Protein AF-A0A800DZF3-F1 (afdb_monomer_lite)

Radius of gyration: 20.35 Å; chains: 1; bounding box: 40×34×54 Å

Structure (mmCIF, N/CA/C/O backbone):
data_AF-A0A800DZF3-F1
#
_entry.id   AF-A0A800DZF3-F1
#
loop_
_atom_site.group_PDB
_atom_site.id
_atom_site.type_symbol
_atom_site.label_atom_id
_atom_site.label_alt_id
_atom_site.label_comp_id
_atom_site.label_asym_id
_atom_site.label_entity_id
_atom_site.label_seq_id
_atom_site.pdbx_PDB_ins_code
_atom_site.Cartn_x
_atom_site.Cartn_y
_atom_site.Cartn_z
_atom_site.occupancy
_atom_site.B_iso_or_equiv
_atom_site.auth_seq_id
_atom_site.auth_comp_id
_atom_site.auth_asym_id
_atom_site.auth_atom_id
_atom_site.pdbx_PDB_model_num
ATOM 1 N N . MET A 1 1 ? 18.460 -1.914 -32.105 1.00 44.97 1 MET A N 1
ATOM 2 C CA . MET A 1 1 ? 17.465 -1.283 -31.205 1.00 44.97 1 MET A CA 1
ATOM 3 C C . MET A 1 1 ? 17.185 0.114 -31.735 1.00 44.97 1 MET A C 1
ATOM 5 O O . MET A 1 1 ? 18.171 0.750 -32.098 1.00 44.97 1 MET A O 1
ATOM 9 N N . PRO A 1 2 ? 15.929 0.592 -31.859 1.00 45.34 2 PRO A N 1
ATOM 10 C CA . PRO A 1 2 ? 15.719 1.983 -32.236 1.00 45.34 2 PRO A CA 1
ATOM 11 C C . PRO A 1 2 ? 16.337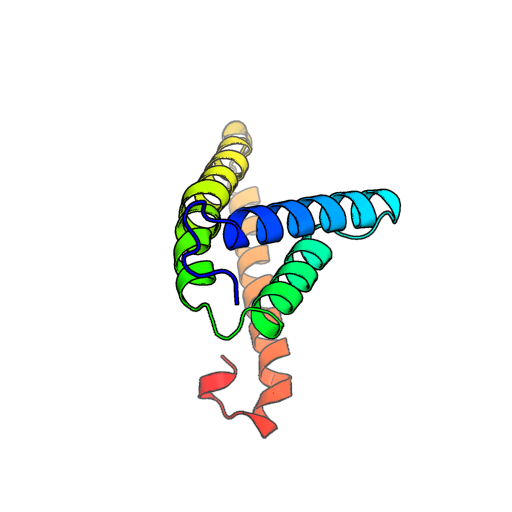 2.838 -31.132 1.00 45.34 2 PRO A C 1
ATOM 13 O O . PRO A 1 2 ? 16.007 2.692 -29.957 1.00 45.34 2 PRO A O 1
ATOM 16 N N . GLY A 1 3 ? 17.342 3.617 -31.517 1.00 57.25 3 GLY A N 1
ATOM 17 C CA . GLY A 1 3 ? 18.110 4.438 -30.605 1.00 57.25 3 GLY A CA 1
ATOM 18 C C . GLY A 1 3 ? 17.249 5.576 -30.078 1.00 57.25 3 GLY A C 1
ATOM 19 O O . GLY A 1 3 ? 16.612 6.282 -30.855 1.00 57.25 3 GLY A O 1
ATOM 20 N N . VAL A 1 4 ? 17.321 5.777 -28.764 1.00 59.31 4 VAL A N 1
ATOM 21 C CA . VAL A 1 4 ? 16.737 6.896 -28.016 1.00 59.31 4 VAL A CA 1
ATOM 22 C C . VAL A 1 4 ? 15.212 6.803 -27.849 1.00 59.31 4 VAL A C 1
ATOM 24 O O . VAL A 1 4 ? 14.443 7.162 -28.739 1.00 59.31 4 VAL A O 1
ATOM 27 N N . ASP A 1 5 ? 14.776 6.389 -26.651 1.00 60.03 5 ASP A N 1
ATOM 28 C CA . ASP A 1 5 ? 13.388 6.527 -26.183 1.00 60.03 5 ASP A CA 1
ATOM 29 C C . ASP A 1 5 ? 13.059 8.018 -25.977 1.00 60.03 5 ASP A C 1
ATOM 31 O O . ASP A 1 5 ? 13.104 8.562 -24.875 1.00 60.03 5 ASP A O 1
ATOM 35 N N . LYS A 1 6 ? 12.795 8.719 -27.085 1.00 60.25 6 LYS A N 1
ATOM 36 C CA . LYS A 1 6 ? 12.479 10.156 -27.116 1.00 60.25 6 LYS A CA 1
ATOM 37 C C . LYS A 1 6 ? 11.088 10.486 -26.562 1.00 60.25 6 LYS A C 1
ATOM 39 O O . LYS A 1 6 ? 10.798 11.660 -26.357 1.00 60.25 6 LYS A O 1
ATOM 44 N N . TYR A 1 7 ? 10.226 9.486 -26.360 1.00 65.88 7 TYR A N 1
ATOM 45 C CA . TYR A 1 7 ? 8.786 9.688 -26.151 1.00 65.88 7 TYR A CA 1
ATOM 46 C C . TYR A 1 7 ? 8.202 8.917 -24.956 1.00 65.88 7 TYR A C 1
ATOM 48 O O . TYR A 1 7 ? 6.986 8.713 -24.915 1.00 65.88 7 TYR A O 1
ATOM 56 N N . HIS A 1 8 ? 9.033 8.490 -23.996 1.00 74.38 8 HIS A N 1
ATOM 57 C CA . HIS A 1 8 ? 8.607 7.713 -22.819 1.00 74.38 8 HIS A CA 1
ATOM 58 C C . HIS A 1 8 ? 7.716 6.516 -23.198 1.00 74.38 8 HIS A C 1
ATOM 60 O O . HIS A 1 8 ? 6.646 6.290 -22.616 1.00 74.38 8 HIS A O 1
ATOM 66 N N . GLN A 1 9 ? 8.118 5.777 -24.230 1.00 79.44 9 GLN A N 1
ATOM 67 C CA . GLN A 1 9 ? 7.314 4.708 -24.814 1.00 79.44 9 GLN A CA 1
ATOM 68 C C . GLN A 1 9 ? 7.078 3.566 -23.818 1.00 79.44 9 GLN A C 1
ATOM 70 O O . GLN A 1 9 ? 5.980 3.010 -23.776 1.00 79.44 9 GLN A O 1
ATOM 75 N N . ASP A 1 10 ? 8.053 3.299 -22.955 1.00 80.19 10 ASP A N 1
ATOM 76 C CA . ASP A 1 10 ? 7.967 2.273 -21.915 1.00 80.19 10 ASP A CA 1
ATOM 77 C C . ASP A 1 10 ? 6.831 2.553 -20.922 1.00 80.19 10 ASP A C 1
ATOM 79 O O . ASP A 1 10 ? 6.055 1.662 -20.580 1.00 80.19 10 ASP A O 1
ATOM 83 N N . VAL A 1 11 ? 6.667 3.819 -20.522 1.00 83.44 11 VAL A N 1
ATOM 84 C CA . VAL A 1 11 ? 5.594 4.250 -19.611 1.00 83.44 11 VAL A CA 1
ATOM 85 C C . VAL A 1 11 ? 4.234 4.067 -20.278 1.00 83.44 11 VAL A C 1
ATOM 87 O O . VAL A 1 11 ? 3.304 3.540 -19.670 1.00 83.44 11 VAL A O 1
ATOM 90 N N . ARG A 1 12 ? 4.110 4.441 -21.555 1.00 87.12 12 ARG A N 1
ATOM 91 C CA . ARG A 1 12 ? 2.865 4.251 -22.313 1.00 87.12 12 ARG A CA 1
ATOM 92 C C . ARG A 1 12 ? 2.482 2.780 -22.431 1.00 87.12 12 ARG A C 1
ATOM 94 O O . ARG A 1 12 ? 1.306 2.455 -22.276 1.00 87.12 12 ARG A O 1
ATOM 101 N N . ILE A 1 13 ? 3.448 1.904 -22.706 1.00 85.88 13 ILE A N 1
ATOM 102 C CA . ILE A 1 13 ? 3.210 0.459 -22.802 1.00 85.88 13 ILE A CA 1
ATOM 103 C C . ILE A 1 13 ? 2.789 -0.095 -21.437 1.00 85.88 13 ILE A C 1
ATOM 105 O O . ILE A 1 13 ? 1.795 -0.816 -21.369 1.00 85.88 13 ILE A O 1
ATOM 109 N N . ALA A 1 14 ? 3.466 0.306 -20.358 1.00 84.62 14 ALA A N 1
ATOM 110 C CA . ALA A 1 14 ? 3.116 -0.080 -18.993 1.00 84.62 14 ALA A CA 1
ATOM 111 C C . ALA A 1 14 ? 1.670 0.301 -18.631 1.00 84.62 14 ALA A C 1
ATOM 113 O O . ALA A 1 14 ? 0.893 -0.555 -18.210 1.00 84.62 14 ALA A O 1
ATOM 114 N N . PHE A 1 15 ? 1.272 1.556 -18.865 1.00 86.69 15 PHE A N 1
ATOM 115 C CA . PHE A 1 15 ? -0.102 2.006 -18.612 1.00 86.69 15 PHE A CA 1
ATOM 116 C C . PHE A 1 15 ? -1.130 1.327 -19.518 1.00 86.69 15 PHE A C 1
ATOM 118 O O . PHE A 1 15 ? -2.210 0.970 -19.055 1.00 86.69 15 PHE A O 1
ATOM 125 N N . SER A 1 16 ? -0.804 1.112 -20.793 1.00 89.88 16 SER A N 1
ATOM 126 C CA . SER A 1 16 ? -1.703 0.407 -21.715 1.00 89.88 16 SER A CA 1
ATOM 127 C C . SER A 1 16 ? -1.962 -1.019 -21.232 1.00 89.88 16 SER A C 1
ATOM 129 O O . SER A 1 16 ? -3.112 -1.441 -21.144 1.00 89.88 16 SER A O 1
ATOM 131 N N . LEU A 1 17 ? -0.907 -1.742 -20.843 1.00 88.44 17 LEU A N 1
ATOM 132 C CA . LEU A 1 17 ? -1.022 -3.094 -20.301 1.00 88.44 17 LEU A CA 1
ATOM 133 C C . LEU A 1 17 ? -1.805 -3.116 -18.979 1.00 88.44 17 LEU A C 1
ATOM 135 O O . LEU A 1 17 ? -2.644 -3.995 -18.782 1.00 88.44 17 LEU A O 1
ATOM 139 N N . PHE A 1 18 ? -1.577 -2.126 -18.113 1.00 88.06 18 PHE A N 1
ATOM 140 C CA . PHE A 1 18 ? -2.314 -1.948 -16.864 1.00 88.06 18 PHE A CA 1
ATOM 141 C C . PHE A 1 18 ? -3.823 -1.832 -17.102 1.00 88.06 18 PHE A C 1
ATOM 143 O O . PHE A 1 18 ? -4.593 -2.617 -16.548 1.00 88.06 18 PHE A O 1
ATOM 150 N N . PHE A 1 19 ? -4.256 -0.931 -17.987 1.00 89.88 19 PHE A N 1
ATOM 151 C CA . PHE A 1 19 ? -5.679 -0.764 -18.290 1.00 89.88 19 PHE A CA 1
ATOM 152 C C . PHE A 1 19 ? -6.287 -1.971 -19.012 1.00 89.88 19 PHE A C 1
ATOM 154 O O . PHE A 1 19 ? -7.423 -2.338 -18.712 1.00 89.88 19 PHE A O 1
ATOM 161 N N . ILE A 1 20 ? -5.543 -2.627 -19.911 1.00 92.25 20 ILE A N 1
ATOM 162 C CA . ILE A 1 20 ? -6.008 -3.845 -20.593 1.00 92.25 20 ILE A CA 1
ATOM 163 C C . ILE A 1 20 ? -6.262 -4.970 -19.582 1.00 92.25 20 ILE A C 1
ATOM 165 O O . ILE A 1 20 ? -7.305 -5.619 -19.649 1.00 92.25 20 ILE A O 1
ATOM 169 N N . MET A 1 21 ? -5.355 -5.192 -18.626 1.00 89.94 21 MET A N 1
ATOM 170 C CA . MET A 1 21 ? -5.543 -6.225 -17.600 1.00 89.94 21 MET A CA 1
ATOM 171 C C . MET A 1 21 ? -6.666 -5.892 -16.623 1.00 89.94 21 MET A C 1
ATOM 173 O O . MET A 1 21 ? -7.433 -6.783 -16.266 1.00 89.94 21 MET A O 1
ATOM 177 N N . ILE A 1 22 ? -6.820 -4.623 -16.240 1.00 89.88 22 ILE A N 1
ATOM 178 C CA . ILE A 1 22 ? -7.969 -4.183 -15.438 1.00 89.88 22 ILE A CA 1
ATOM 179 C C . ILE A 1 22 ? -9.276 -4.479 -16.176 1.00 89.88 22 ILE A C 1
ATOM 181 O O . ILE A 1 22 ? -10.163 -5.120 -15.616 1.00 89.88 22 ILE A O 1
ATOM 185 N N . ALA A 1 23 ? -9.385 -4.063 -17.440 1.00 92.19 23 ALA A N 1
ATOM 186 C CA . ALA A 1 23 ? -10.580 -4.294 -18.245 1.00 92.19 23 ALA A CA 1
ATOM 187 C C . ALA A 1 23 ? -10.875 -5.793 -18.404 1.00 92.19 23 ALA A C 1
ATOM 189 O O . ALA A 1 23 ? -12.023 -6.217 -18.282 1.00 92.19 23 ALA A O 1
ATOM 190 N N . LEU A 1 24 ? -9.843 -6.608 -18.63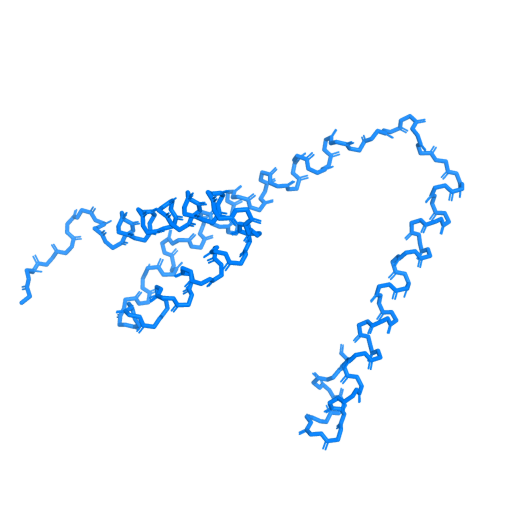2 1.00 93.19 24 LEU A N 1
ATOM 191 C CA . LEU A 1 24 ? -9.978 -8.058 -18.730 1.00 93.19 24 LEU A CA 1
ATOM 192 C C . LEU A 1 24 ? -10.523 -8.662 -17.429 1.00 93.19 24 LEU A C 1
ATOM 194 O O . LEU A 1 24 ? -11.480 -9.428 -17.473 1.00 93.19 24 LEU A O 1
ATOM 198 N N . LEU A 1 25 ? -9.974 -8.296 -16.273 1.00 92.44 25 LEU A N 1
ATOM 199 C CA . LEU A 1 25 ? -10.397 -8.884 -14.999 1.00 92.44 25 LEU A CA 1
ATOM 200 C C . LEU A 1 25 ? -11.775 -8.428 -14.550 1.00 92.44 25 LEU A C 1
ATOM 202 O O . LEU A 1 25 ? -12.515 -9.242 -14.005 1.00 92.44 25 LEU A O 1
ATOM 206 N N . ILE A 1 26 ? -12.151 -7.182 -14.848 1.00 91.56 26 ILE A N 1
ATOM 207 C CA . ILE A 1 26 ? -13.524 -6.712 -14.639 1.00 91.56 26 ILE A CA 1
ATOM 208 C C . ILE A 1 26 ? -14.497 -7.578 -15.449 1.00 91.56 26 ILE A C 1
ATOM 210 O O . ILE A 1 26 ? -15.492 -8.041 -14.900 1.00 91.56 26 ILE A O 1
ATOM 214 N N . ASN A 1 27 ? -14.191 -7.871 -16.718 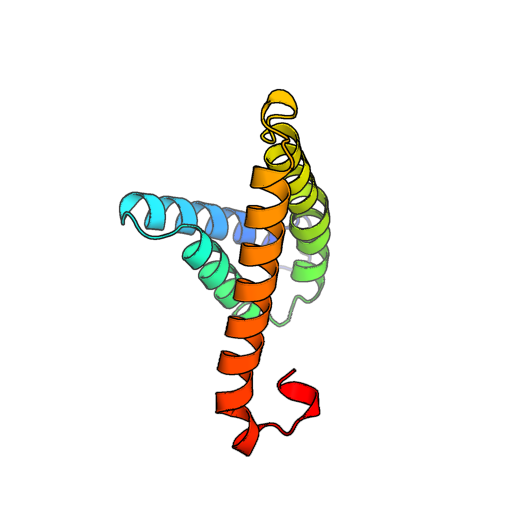1.00 94.56 27 ASN A N 1
ATOM 215 C CA . ASN A 1 27 ? -15.033 -8.746 -17.544 1.00 94.56 27 ASN A CA 1
ATOM 216 C C . ASN A 1 27 ? -15.104 -10.182 -16.998 1.00 94.56 27 ASN A C 1
ATOM 218 O O . ASN A 1 27 ? -16.154 -10.822 -17.058 1.00 94.56 27 ASN A O 1
ATOM 222 N N . LEU A 1 28 ? -14.004 -10.686 -16.435 1.00 93.81 28 LEU A N 1
ATOM 223 C CA . LEU A 1 28 ? -13.950 -12.005 -15.802 1.00 93.81 28 LEU A CA 1
ATOM 224 C C . LEU A 1 28 ? -14.531 -12.024 -14.375 1.00 93.81 28 LEU A C 1
ATOM 226 O O . LEU A 1 28 ? -14.586 -13.095 -13.778 1.00 93.81 28 LEU A O 1
ATOM 230 N N . HIS A 1 29 ? -14.985 -10.883 -13.839 1.00 91.25 29 HIS A N 1
ATOM 231 C CA . HIS A 1 29 ? -15.464 -10.731 -12.457 1.00 91.25 29 HIS A CA 1
ATOM 232 C C . HIS A 1 29 ? -14.425 -11.164 -11.405 1.00 91.25 29 HIS A C 1
ATOM 234 O O . HIS A 1 29 ? -14.768 -11.696 -10.350 1.00 91.25 29 HIS A O 1
ATOM 240 N N . ILE A 1 30 ? -13.143 -10.945 -11.703 1.00 92.44 30 ILE A N 1
ATOM 241 C CA . ILE A 1 30 ? -12.016 -11.207 -10.802 1.00 92.44 30 ILE A CA 1
ATOM 242 C C . ILE A 1 30 ? -11.578 -9.889 -10.154 1.00 92.44 30 ILE A C 1
ATOM 244 O O . ILE A 1 30 ? -11.704 -8.815 -10.748 1.00 92.44 30 ILE A O 1
ATOM 248 N N . ASP A 1 31 ? -11.013 -9.972 -8.949 1.00 89.62 31 ASP A N 1
ATOM 249 C CA . ASP A 1 31 ? -10.459 -8.819 -8.246 1.00 89.62 31 ASP A CA 1
ATOM 250 C C . ASP A 1 31 ? -9.404 -8.080 -9.076 1.00 89.62 31 ASP A C 1
ATOM 252 O O . ASP A 1 31 ? -8.333 -8.592 -9.412 1.00 89.62 31 ASP A O 1
ATOM 256 N N . VAL A 1 32 ? -9.682 -6.807 -9.338 1.00 88.06 32 VAL A N 1
ATOM 257 C CA . VAL A 1 32 ? -8.833 -5.917 -10.142 1.00 88.06 32 VAL A CA 1
ATOM 258 C C . VAL A 1 32 ? -7.446 -5.720 -9.515 1.00 88.06 32 VAL A C 1
ATOM 260 O O . VAL A 1 32 ? -6.455 -5.542 -10.226 1.00 88.06 32 VAL A O 1
ATOM 263 N N . VAL A 1 33 ? -7.353 -5.815 -8.184 1.00 88.44 33 VAL A N 1
ATOM 264 C CA . VAL A 1 33 ? -6.090 -5.725 -7.433 1.00 88.44 33 VAL A CA 1
ATOM 265 C C . VAL A 1 33 ? -5.119 -6.836 -7.843 1.00 88.44 33 VAL A C 1
ATOM 267 O O . VAL A 1 33 ? -3.927 -6.577 -8.012 1.00 88.44 33 VAL A O 1
ATOM 270 N N . LEU A 1 34 ? -5.624 -8.052 -8.085 1.00 85.06 34 LEU A N 1
ATOM 271 C CA . LEU A 1 34 ? -4.809 -9.164 -8.575 1.00 85.06 34 LEU A CA 1
ATOM 272 C C . LEU A 1 34 ? -4.239 -8.856 -9.967 1.00 85.06 34 LEU A C 1
ATOM 274 O O . LEU A 1 34 ? -3.095 -9.185 -10.263 1.00 85.06 34 LEU A O 1
ATOM 278 N N . GLY A 1 35 ? -4.999 -8.153 -10.804 1.00 85.44 35 GLY A N 1
ATOM 279 C CA . GLY A 1 35 ? -4.542 -7.704 -12.118 1.00 85.44 35 GLY A CA 1
ATOM 280 C C . GLY A 1 35 ? -3.425 -6.707 -12.094 1.00 85.44 35 GLY A C 1
ATOM 281 O O . GLY A 1 35 ? -2.430 -6.884 -12.792 1.00 85.44 35 GLY A O 1
ATOM 282 N N . ALA A 1 36 ? -3.583 -5.675 -11.271 1.00 86.25 36 ALA A N 1
ATOM 283 C CA . ALA A 1 36 ? -2.534 -4.696 -11.042 1.00 86.25 36 ALA A CA 1
ATOM 284 C C . ALA A 1 36 ? -1.231 -5.385 -10.603 1.00 86.25 36 ALA A C 1
ATOM 286 O O . ALA A 1 36 ? -0.153 -5.042 -11.089 1.00 86.25 36 ALA A O 1
ATOM 287 N N . PHE A 1 37 ? -1.339 -6.409 -9.751 1.00 86.69 37 PHE A N 1
ATOM 288 C CA . PHE A 1 37 ? -0.200 -7.208 -9.310 1.00 86.69 37 PHE A CA 1
ATOM 289 C C . PHE A 1 37 ? 0.436 -8.028 -10.446 1.00 86.69 37 PHE A C 1
ATOM 291 O O . PHE A 1 37 ? 1.653 -7.974 -10.628 1.00 86.69 37 PHE A O 1
ATOM 298 N N . VAL A 1 38 ? -0.364 -8.728 -11.257 1.00 87.44 38 VAL A N 1
ATOM 299 C CA . VAL A 1 38 ? 0.129 -9.507 -12.410 1.00 87.44 38 VAL A CA 1
ATOM 300 C C . VAL A 1 38 ? 0.823 -8.610 -13.438 1.00 87.44 38 VAL A C 1
ATOM 302 O O . VAL A 1 38 ? 1.900 -8.955 -13.925 1.00 87.44 38 VAL A O 1
ATOM 305 N N . VAL A 1 39 ? 0.257 -7.437 -13.732 1.00 87.38 39 VAL A N 1
ATOM 306 C CA . VAL A 1 39 ? 0.887 -6.434 -14.607 1.00 87.38 39 VAL A CA 1
ATOM 307 C C . VAL A 1 39 ? 2.213 -5.968 -14.023 1.00 87.38 39 VAL A C 1
ATOM 309 O O . VAL A 1 39 ? 3.194 -5.878 -14.756 1.00 87.38 39 VAL A O 1
ATOM 312 N N . GLY A 1 40 ? 2.259 -5.702 -12.716 1.00 86.19 40 GLY A N 1
ATOM 313 C CA . GLY A 1 40 ? 3.485 -5.318 -12.022 1.00 86.19 40 GLY A CA 1
ATOM 314 C C . GLY A 1 40 ? 4.586 -6.367 -12.172 1.00 86.19 40 GLY A C 1
ATOM 315 O O . GLY A 1 40 ? 5.705 -6.020 -12.543 1.00 86.19 40 GLY A O 1
ATOM 316 N N . ILE A 1 41 ? 4.260 -7.650 -11.982 1.00 86.62 41 ILE A N 1
ATOM 317 C CA . ILE A 1 41 ? 5.199 -8.763 -12.205 1.00 86.62 41 ILE A CA 1
ATOM 318 C C . ILE A 1 41 ? 5.656 -8.812 -13.664 1.00 86.62 41 ILE A C 1
ATOM 320 O O . ILE A 1 41 ? 6.848 -8.969 -13.931 1.00 86.62 41 ILE A O 1
ATOM 324 N N . PHE A 1 42 ? 4.729 -8.675 -14.613 1.00 84.06 42 PHE A N 1
ATOM 325 C CA . PHE A 1 42 ? 5.054 -8.696 -16.036 1.00 84.06 42 PHE A CA 1
ATOM 326 C C . PHE A 1 42 ? 6.002 -7.549 -16.410 1.00 84.06 42 PHE A C 1
ATOM 328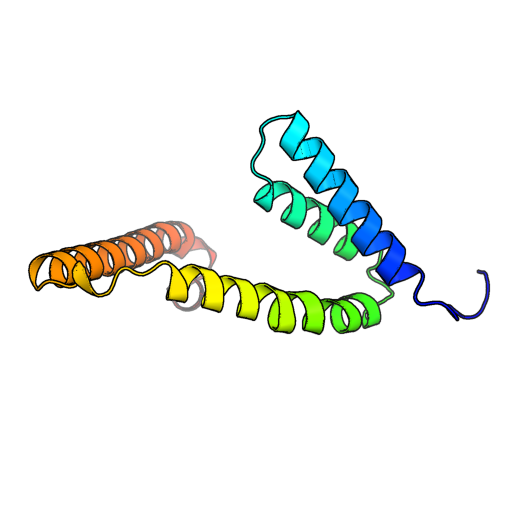 O O . PHE A 1 42 ? 7.018 -7.776 -17.063 1.00 84.06 42 PHE A O 1
ATOM 335 N N . ILE A 1 43 ? 5.724 -6.330 -15.943 1.00 81.88 43 ILE A N 1
ATOM 336 C CA . ILE A 1 43 ? 6.595 -5.173 -16.171 1.00 81.88 43 ILE A CA 1
ATOM 337 C C . ILE A 1 43 ? 7.966 -5.410 -15.528 1.00 81.88 43 ILE A C 1
ATOM 339 O O . ILE A 1 43 ? 8.977 -5.255 -16.207 1.00 81.88 43 ILE A O 1
ATOM 343 N N . ALA A 1 44 ? 8.016 -5.853 -14.270 1.00 79.50 44 ALA A N 1
ATOM 344 C CA . ALA A 1 44 ? 9.274 -6.121 -13.572 1.00 79.50 44 ALA A CA 1
ATOM 345 C C . ALA A 1 44 ? 10.125 -7.196 -14.272 1.00 79.50 44 ALA A C 1
ATOM 347 O O . ALA A 1 44 ? 11.336 -7.052 -14.375 1.00 79.50 44 ALA A O 1
ATOM 348 N N . THR A 1 45 ? 9.497 -8.247 -14.804 1.00 80.25 45 THR A N 1
ATOM 349 C CA . THR A 1 45 ? 10.211 -9.369 -15.437 1.00 80.25 45 THR A CA 1
ATOM 350 C C . THR A 1 45 ? 10.711 -9.023 -16.840 1.00 80.25 45 THR A C 1
ATOM 352 O O . THR A 1 45 ? 11.828 -9.379 -17.206 1.00 80.25 45 THR A O 1
ATOM 355 N N . PHE A 1 46 ? 9.896 -8.344 -17.653 1.00 75.75 46 PHE A N 1
ATOM 356 C CA . PHE A 1 46 ? 10.220 -8.089 -19.061 1.00 75.75 46 PHE A CA 1
ATOM 357 C C . PHE A 1 46 ? 10.962 -6.765 -19.297 1.00 75.75 46 PHE A C 1
ATOM 359 O O . PHE A 1 46 ? 11.608 -6.617 -20.334 1.00 75.75 46 PHE A O 1
ATOM 366 N N . PHE A 1 47 ? 10.912 -5.823 -18.350 1.00 72.12 47 PHE A N 1
ATOM 367 C CA . PHE A 1 47 ? 11.584 -4.520 -18.442 1.00 72.12 47 PHE A CA 1
ATOM 368 C C . PHE A 1 47 ? 12.750 -4.375 -17.447 1.00 72.12 47 PHE A C 1
ATOM 370 O O . PHE A 1 47 ? 13.183 -3.259 -17.173 1.00 72.12 47 PHE A O 1
ATOM 377 N N . ASP A 1 48 ? 13.303 -5.489 -16.952 1.00 60.50 48 ASP A N 1
ATOM 378 C CA . ASP A 1 48 ? 14.348 -5.571 -15.909 1.00 60.50 48 ASP A CA 1
ATOM 379 C C . ASP A 1 48 ? 15.627 -4.742 -16.203 1.00 60.50 48 ASP A C 1
ATOM 381 O O . ASP A 1 48 ? 16.341 -4.310 -15.301 1.00 60.50 48 ASP A O 1
ATOM 385 N N . HIS A 1 49 ? 15.904 -4.428 -17.476 1.00 56.91 49 HIS A N 1
ATOM 386 C CA . HIS A 1 49 ? 17.024 -3.554 -17.867 1.00 56.91 49 HIS A CA 1
ATOM 387 C C . HIS A 1 49 ? 16.716 -2.043 -17.802 1.00 56.91 49 HIS A C 1
ATOM 389 O O . HIS A 1 49 ? 17.645 -1.237 -17.835 1.00 56.91 49 HIS A O 1
ATOM 395 N N . ASN A 1 50 ? 15.449 -1.643 -17.659 1.00 60.16 50 ASN A N 1
ATOM 396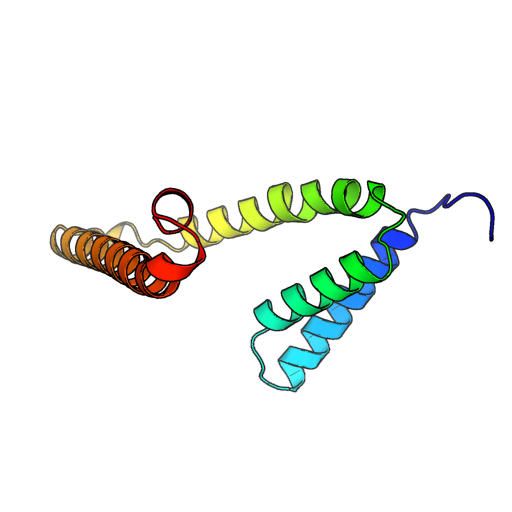 C CA . ASN A 1 50 ? 15.004 -0.251 -17.546 1.00 60.16 50 ASN A CA 1
ATOM 397 C C . ASN A 1 50 ? 14.608 0.073 -16.098 1.00 60.16 50 ASN A C 1
ATOM 399 O O . ASN A 1 50 ? 13.439 0.318 -15.796 1.00 60.16 50 ASN A O 1
ATOM 403 N N . LYS A 1 51 ? 15.597 0.154 -15.195 1.00 63.69 51 LYS A N 1
ATOM 404 C CA . LYS A 1 51 ? 15.394 0.630 -13.804 1.00 63.69 51 LYS A CA 1
ATOM 405 C C . LYS A 1 51 ? 14.750 2.021 -13.726 1.00 63.69 51 LYS A C 1
ATOM 407 O O . LYS A 1 51 ? 14.118 2.368 -12.732 1.00 63.69 51 LYS A O 1
ATOM 412 N N . ASP A 1 52 ? 14.850 2.796 -14.801 1.00 70.62 52 ASP A N 1
ATOM 413 C CA . ASP A 1 52 ? 14.189 4.091 -14.927 1.00 70.62 52 ASP A CA 1
ATOM 414 C C . ASP A 1 52 ? 12.661 3.987 -14.999 1.00 70.62 52 ASP A C 1
ATOM 416 O O . ASP A 1 52 ? 11.980 4.961 -14.688 1.00 70.62 52 ASP A O 1
ATOM 420 N N . LEU A 1 53 ? 12.092 2.850 -15.416 1.00 76.06 53 LEU A N 1
ATOM 421 C CA . LEU A 1 53 ? 10.642 2.701 -15.550 1.00 76.06 53 LEU A CA 1
ATOM 422 C C . LEU A 1 53 ? 9.952 2.668 -14.184 1.00 76.06 53 LEU A C 1
ATOM 424 O O . LEU A 1 53 ? 8.971 3.383 -13.986 1.00 76.06 53 LEU A O 1
ATOM 428 N N . GLU A 1 54 ? 10.492 1.908 -13.230 1.00 76.62 54 GLU A N 1
ATOM 429 C CA . GLU A 1 54 ? 10.010 1.919 -11.845 1.00 76.62 54 GLU A CA 1
ATOM 430 C C . GLU A 1 54 ? 10.113 3.331 -11.259 1.00 76.62 54 GLU A C 1
ATOM 432 O O . GLU A 1 54 ? 9.143 3.840 -10.703 1.00 76.62 54 GLU A O 1
ATOM 437 N N . HIS A 1 55 ? 11.241 4.015 -11.472 1.00 79.38 55 HIS A N 1
ATOM 438 C CA . HIS A 1 55 ? 11.427 5.384 -10.995 1.00 79.38 55 HIS A CA 1
ATOM 439 C C . HIS A 1 55 ? 10.455 6.388 -11.643 1.00 79.38 55 HIS A C 1
ATOM 441 O O . HIS A 1 55 ? 9.983 7.306 -10.976 1.00 79.38 55 HIS A O 1
ATOM 447 N N . LYS A 1 56 ? 10.099 6.202 -12.921 1.00 82.81 56 LYS A N 1
ATOM 448 C CA . LYS A 1 56 ? 9.093 7.016 -13.631 1.00 82.81 56 LYS A CA 1
ATOM 449 C C . LYS A 1 56 ? 7.663 6.731 -13.152 1.00 82.81 56 LYS A C 1
ATOM 451 O O . LYS A 1 56 ? 6.837 7.641 -13.145 1.00 82.81 56 LYS A O 1
ATOM 456 N N . LEU A 1 57 ? 7.359 5.492 -12.762 1.00 83.50 57 LEU A N 1
ATOM 457 C CA . LEU A 1 57 ? 6.023 5.064 -12.320 1.00 83.50 57 LEU A CA 1
ATOM 458 C C . LEU A 1 57 ? 5.790 5.272 -10.816 1.00 83.50 57 LEU A C 1
ATOM 460 O O . LEU A 1 57 ? 4.651 5.486 -10.398 1.00 83.50 57 LEU A O 1
ATOM 464 N N . ALA A 1 58 ? 6.844 5.250 -10.000 1.00 83.75 58 ALA A N 1
ATOM 465 C CA . ALA A 1 58 ? 6.754 5.380 -8.549 1.00 83.75 58 ALA A CA 1
ATOM 466 C C . ALA A 1 58 ? 6.053 6.677 -8.089 1.00 83.75 58 ALA A C 1
ATOM 468 O O . ALA A 1 58 ? 5.166 6.578 -7.239 1.00 83.75 58 ALA A O 1
ATOM 469 N N . PRO A 1 59 ? 6.328 7.871 -8.660 1.00 86.94 59 PRO A N 1
ATOM 470 C CA . PRO A 1 59 ? 5.587 9.088 -8.323 1.00 86.94 59 PRO A CA 1
ATOM 471 C C . PRO A 1 59 ? 4.086 8.988 -8.622 1.00 86.94 59 PRO A C 1
ATOM 473 O O . PRO A 1 59 ? 3.274 9.573 -7.908 1.00 86.94 59 PRO A O 1
ATOM 476 N N . PHE A 1 60 ? 3.698 8.228 -9.649 1.00 86.31 60 PHE A N 1
ATOM 477 C CA . PHE A 1 60 ? 2.292 8.032 -9.990 1.00 86.31 60 PHE A CA 1
ATOM 478 C C . PHE A 1 60 ? 1.595 7.096 -8.997 1.00 86.31 60 PHE A C 1
ATOM 480 O O . PHE A 1 60 ? 0.523 7.421 -8.491 1.00 86.31 60 PHE A O 1
ATOM 487 N N . GLY A 1 61 ? 2.213 5.956 -8.683 1.00 85.19 61 GLY A N 1
ATOM 488 C CA . GLY A 1 61 ? 1.676 5.002 -7.714 1.00 85.19 61 GLY A CA 1
ATOM 489 C C . GLY A 1 61 ? 1.706 5.554 -6.289 1.00 85.19 61 GLY A C 1
ATOM 490 O O . GLY A 1 61 ? 0.664 5.823 -5.695 1.00 85.19 61 GLY A O 1
ATOM 491 N N . PHE A 1 62 ? 2.909 5.749 -5.749 1.00 85.38 62 PHE A N 1
ATOM 492 C CA . PHE A 1 62 ? 3.111 6.103 -4.344 1.00 85.38 62 PHE A CA 1
ATOM 493 C C . PHE A 1 62 ? 2.793 7.563 -4.019 1.00 85.38 62 PHE A C 1
ATOM 495 O O . PHE A 1 62 ? 2.420 7.859 -2.888 1.00 85.38 62 PHE A O 1
ATOM 502 N N . GLY A 1 63 ? 2.935 8.466 -4.991 1.00 87.62 63 GLY A N 1
ATOM 503 C CA . GLY A 1 63 ? 2.586 9.875 -4.826 1.00 87.62 63 GLY A CA 1
ATOM 504 C C . GLY A 1 63 ? 1.112 10.124 -5.123 1.00 87.62 63 GLY A C 1
ATOM 505 O O . GLY A 1 63 ? 0.331 10.408 -4.226 1.00 87.62 63 GLY A O 1
ATOM 506 N N . PHE A 1 64 ? 0.708 10.012 -6.387 1.00 91.75 64 PHE A N 1
ATOM 507 C CA . PHE A 1 64 ? -0.631 10.434 -6.806 1.00 91.75 64 PHE A CA 1
ATOM 508 C C . PHE A 1 64 ? -1.751 9.482 -6.347 1.00 91.75 64 PHE A C 1
ATOM 510 O O . PHE A 1 64 ? -2.683 9.912 -5.661 1.00 91.75 64 PHE A O 1
ATOM 517 N N . LEU A 1 65 ? -1.672 8.192 -6.695 1.00 90.88 65 LEU A N 1
ATOM 518 C CA . LEU A 1 65 ? -2.760 7.241 -6.438 1.00 90.88 65 LEU A CA 1
ATOM 519 C C . LEU A 1 65 ? -2.952 6.946 -4.948 1.00 90.88 65 LEU A C 1
ATOM 521 O O . LEU A 1 65 ? -4.089 6.942 -4.477 1.00 90.88 65 LEU A O 1
ATOM 525 N N . ILE A 1 66 ? -1.868 6.727 -4.198 1.00 92.12 66 ILE A N 1
ATOM 526 C CA . ILE A 1 66 ? -1.958 6.477 -2.752 1.00 92.12 66 ILE A CA 1
ATOM 527 C C . ILE A 1 66 ? -2.531 7.696 -2.017 1.00 92.12 66 ILE A C 1
ATOM 529 O O . ILE A 1 66 ? -3.394 7.533 -1.153 1.00 92.12 66 ILE A O 1
ATOM 533 N N . THR A 1 67 ? -2.120 8.920 -2.367 1.00 93.75 67 THR A N 1
ATOM 534 C CA . THR A 1 67 ? -2.704 10.125 -1.760 1.00 93.75 67 THR A CA 1
ATOM 535 C C . THR A 1 67 ? -4.193 10.244 -2.074 1.00 93.75 67 THR A C 1
ATOM 537 O O . THR A 1 67 ? -4.980 10.481 -1.159 1.00 93.75 67 THR A O 1
ATOM 540 N N . LEU A 1 68 ? -4.610 10.023 -3.326 1.00 95.62 68 LEU A N 1
ATOM 541 C CA . LEU A 1 68 ? -6.029 10.049 -3.692 1.00 95.62 68 LEU A CA 1
ATOM 542 C C . LEU A 1 68 ? -6.835 8.980 -2.938 1.00 95.62 68 LEU A C 1
ATOM 544 O O . LEU A 1 68 ? -7.926 9.267 -2.447 1.00 95.62 68 LEU A O 1
ATOM 548 N N . PHE A 1 69 ? -6.280 7.773 -2.803 1.00 93.81 69 PHE A N 1
ATOM 549 C CA . PHE A 1 69 ? -6.878 6.687 -2.029 1.00 93.81 69 PHE A CA 1
ATOM 550 C C . PHE A 1 69 ? -7.108 7.099 -0.572 1.00 93.81 69 PHE A C 1
ATOM 552 O O . PHE A 1 69 ? -8.226 6.977 -0.075 1.00 93.81 69 PHE A O 1
ATOM 559 N N . PHE A 1 70 ? -6.095 7.651 0.102 1.00 94.88 70 PHE A N 1
ATOM 560 C CA . PHE A 1 70 ? -6.243 8.084 1.492 1.00 94.88 70 PHE A CA 1
ATOM 561 C C . PHE A 1 70 ? -7.203 9.263 1.654 1.00 94.88 70 PHE A C 1
ATOM 563 O O . PHE A 1 70 ? -7.951 9.292 2.629 1.00 94.88 70 PHE A O 1
ATOM 570 N N . VAL A 1 71 ? -7.236 10.200 0.702 1.00 95.69 71 VAL A N 1
ATOM 571 C CA . VAL A 1 71 ? -8.221 11.292 0.707 1.00 95.69 71 VAL A CA 1
ATOM 572 C C . VAL A 1 71 ? -9.638 10.740 0.565 1.00 95.69 71 VAL A C 1
ATOM 574 O O . VAL A 1 71 ? -10.515 11.153 1.316 1.00 95.69 71 VAL A O 1
ATOM 577 N N . HIS A 1 72 ? -9.868 9.791 -0.345 1.00 95.50 72 HIS A N 1
ATOM 578 C CA . HIS A 1 72 ? -11.181 9.178 -0.550 1.00 95.50 72 HIS A CA 1
ATOM 579 C C . HIS A 1 72 ? -11.637 8.332 0.648 1.00 95.50 72 HIS A C 1
ATOM 581 O O . HIS A 1 72 ? -12.767 8.472 1.115 1.00 95.50 72 HIS A O 1
ATOM 587 N N . VAL A 1 73 ? -10.762 7.472 1.176 1.00 94.25 73 VAL A N 1
ATOM 588 C CA . VAL A 1 73 ? -11.062 6.660 2.366 1.00 94.25 73 VAL A CA 1
ATOM 589 C C . VAL A 1 73 ? -11.308 7.564 3.572 1.00 94.25 73 VAL A C 1
ATOM 591 O O . VAL A 1 73 ? -12.274 7.364 4.304 1.00 94.25 73 VAL A O 1
ATOM 594 N N . GLY A 1 74 ? -10.474 8.591 3.750 1.00 91.69 74 GLY A N 1
ATOM 595 C CA . GLY A 1 74 ? -10.608 9.560 4.832 1.00 91.69 74 GLY A CA 1
ATOM 596 C C . GLY A 1 74 ? -11.885 10.393 4.733 1.00 91.69 74 GLY A C 1
ATOM 597 O O . GLY A 1 74 ? -12.563 10.574 5.739 1.00 91.69 74 GLY A O 1
ATOM 598 N N . SER A 1 75 ? -12.258 10.861 3.538 1.00 94.25 75 SER A N 1
ATOM 599 C CA . SER A 1 75 ? -13.485 11.646 3.337 1.00 94.25 75 SER A CA 1
ATOM 600 C C . SER A 1 75 ? -14.761 10.813 3.456 1.00 94.25 75 SER A C 1
ATOM 602 O O . SER A 1 75 ? -15.814 11.355 3.781 1.00 94.25 75 SER A O 1
ATOM 604 N N . SER A 1 76 ? -14.669 9.499 3.239 1.00 93.06 76 SER A N 1
ATOM 605 C CA . SER A 1 76 ? -15.786 8.566 3.411 1.00 93.06 76 SER A CA 1
ATOM 606 C C . SER A 1 76 ? -16.086 8.254 4.883 1.00 93.06 76 SER A C 1
ATOM 608 O O . SER A 1 76 ? -17.113 7.641 5.182 1.00 93.06 76 SER A O 1
ATOM 610 N N . LEU A 1 77 ? -15.226 8.669 5.823 1.00 90.06 77 LEU A N 1
ATOM 611 C CA . LEU A 1 77 ? -15.484 8.511 7.252 1.00 90.06 77 LEU A CA 1
ATOM 612 C C . LEU A 1 77 ? -16.593 9.461 7.711 1.00 90.06 77 LEU A C 1
ATOM 614 O O . LEU A 1 77 ? -16.448 10.683 7.720 1.00 90.06 77 LEU A O 1
ATOM 618 N N . ASN A 1 78 ? -17.698 8.880 8.169 1.00 88.62 78 ASN A N 1
ATOM 619 C CA . ASN A 1 78 ? -18.796 9.639 8.743 1.00 88.62 78 ASN A CA 1
ATOM 620 C C . ASN A 1 78 ? -18.494 10.001 10.207 1.00 88.62 78 ASN A C 1
ATOM 622 O O . ASN A 1 78 ? -18.679 9.193 11.119 1.00 88.62 78 ASN A O 1
ATOM 626 N N . LEU A 1 79 ? -18.063 11.245 10.426 1.00 86.81 79 LEU A N 1
ATOM 627 C CA . LEU A 1 79 ? -17.726 11.778 11.750 1.00 86.81 79 LEU A CA 1
ATOM 628 C C . LEU A 1 79 ? -18.906 11.747 12.736 1.00 86.81 79 LEU A C 1
ATOM 630 O O . LEU A 1 79 ? -18.691 11.643 13.941 1.00 86.81 79 LEU A O 1
ATOM 634 N N . SER A 1 80 ? -20.148 11.802 12.250 1.00 87.81 80 SER A N 1
ATOM 635 C CA . SER A 1 80 ? -21.343 11.756 13.102 1.00 87.81 80 SER A CA 1
ATOM 636 C C . SER A 1 80 ? -21.578 10.382 13.731 1.00 87.81 80 SER A C 1
ATOM 638 O O . SER A 1 80 ? -22.293 10.284 14.724 1.00 87.81 80 SER A O 1
ATOM 640 N N . LEU A 1 81 ? -20.978 9.327 13.174 1.00 86.38 81 LEU A N 1
ATOM 641 C CA . LEU A 1 81 ? -21.067 7.964 13.702 1.00 86.38 81 LEU A CA 1
ATOM 642 C C . LEU A 1 81 ? -19.9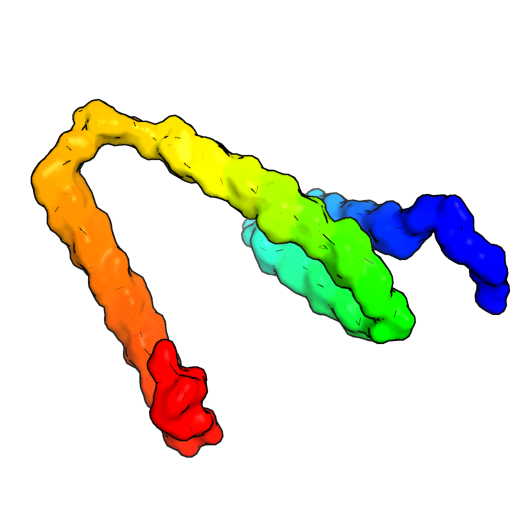58 7.652 14.716 1.00 86.38 81 LEU A C 1
ATOM 644 O O . LEU A 1 81 ? -19.941 6.558 15.274 1.00 86.38 81 LEU A O 1
ATOM 648 N N . ILE A 1 82 ? -19.037 8.587 14.977 1.00 87.88 82 ILE A N 1
ATOM 649 C CA . ILE A 1 82 ? -17.957 8.377 15.943 1.00 87.88 82 ILE A CA 1
ATOM 650 C C . ILE A 1 82 ? -18.551 8.269 17.347 1.00 87.88 82 ILE A C 1
ATOM 652 O O . ILE A 1 82 ? -19.086 9.227 17.904 1.00 87.88 82 ILE A O 1
ATOM 656 N N . SER A 1 83 ? -18.408 7.090 17.944 1.00 90.31 83 SER A N 1
ATOM 657 C CA . SER A 1 83 ? -18.851 6.797 19.300 1.00 90.31 83 SER A CA 1
ATOM 658 C C . SER A 1 83 ? -17.799 5.986 20.060 1.00 90.31 83 SER A C 1
ATOM 660 O O . SER A 1 83 ? -16.909 5.359 19.481 1.00 90.31 83 SER A O 1
ATOM 662 N N . LEU A 1 84 ? -17.927 5.953 21.388 1.00 89.81 84 LEU A N 1
ATOM 663 C CA . LEU A 1 84 ? -17.099 5.108 22.256 1.00 89.81 84 LEU A CA 1
ATOM 664 C C . LEU A 1 84 ? -17.226 3.612 21.930 1.00 89.81 84 LEU A C 1
ATOM 666 O O . LEU A 1 84 ? -16.278 2.865 22.160 1.00 89.81 84 LEU A O 1
ATOM 670 N N . THR A 1 85 ? -18.370 3.163 21.406 1.00 89.44 85 THR A N 1
ATOM 671 C CA . THR A 1 85 ? -18.558 1.769 20.982 1.00 89.44 85 THR A CA 1
ATOM 672 C C . THR A 1 85 ? -17.812 1.486 19.683 1.00 89.44 85 THR A C 1
ATOM 674 O O . THR A 1 85 ? -17.031 0.542 19.644 1.00 89.44 85 THR A O 1
ATOM 677 N N . MET A 1 86 ? -17.922 2.368 18.683 1.00 89.81 86 MET A N 1
ATOM 678 C CA . MET A 1 86 ? -17.166 2.258 17.428 1.00 89.81 86 MET A CA 1
ATOM 679 C C . MET A 1 86 ? -15.653 2.258 17.669 1.00 89.81 86 MET A C 1
ATOM 681 O O . MET A 1 86 ? -14.928 1.503 17.029 1.00 89.81 86 MET A O 1
ATOM 685 N N . LEU A 1 87 ? -15.166 3.067 18.619 1.00 91.06 87 LEU A N 1
ATOM 686 C CA . LEU A 1 87 ? -13.748 3.085 18.979 1.00 91.06 87 LEU A CA 1
ATOM 687 C C . LEU A 1 87 ? -13.290 1.746 19.576 1.00 91.06 87 LEU A C 1
ATOM 689 O O . LEU A 1 87 ? -12.212 1.264 19.233 1.00 91.06 87 LEU A O 1
ATOM 693 N N . LYS A 1 88 ? -14.102 1.132 20.447 1.00 94.31 88 LYS A N 1
ATOM 694 C CA . LYS A 1 88 ? -13.808 -0.201 20.996 1.00 94.31 88 LYS A CA 1
ATOM 695 C C . LYS A 1 88 ? -13.757 -1.256 19.894 1.00 94.31 88 LYS A C 1
ATOM 697 O O . LYS A 1 88 ? -12.802 -2.028 19.861 1.00 94.31 88 LYS A O 1
ATOM 702 N N . ASP A 1 89 ? -14.729 -1.246 18.985 1.00 93.62 89 ASP A N 1
ATOM 703 C CA . ASP A 1 89 ? -14.790 -2.190 17.865 1.00 93.62 89 ASP A CA 1
ATOM 704 C C . ASP A 1 89 ? -13.599 -2.002 16.916 1.00 93.62 89 ASP A C 1
ATOM 706 O O . ASP A 1 89 ? -12.946 -2.973 16.536 1.00 93.62 89 ASP A O 1
ATOM 710 N N . ALA A 1 90 ? -13.243 -0.755 16.597 1.00 92.62 90 ALA A N 1
ATOM 711 C CA . ALA A 1 90 ? -12.083 -0.438 15.770 1.00 92.62 90 ALA A CA 1
ATOM 712 C C . ALA A 1 90 ? -10.775 -0.937 16.404 1.00 92.62 90 ALA A C 1
ATOM 714 O O . ALA A 1 90 ? -9.972 -1.581 15.729 1.00 92.62 90 ALA A O 1
ATOM 715 N N . ILE A 1 91 ? -10.571 -0.696 17.705 1.00 95.62 91 ILE A N 1
ATOM 716 C CA . ILE A 1 91 ? -9.394 -1.195 18.435 1.00 95.62 91 ILE A CA 1
ATOM 717 C C . ILE A 1 91 ? -9.369 -2.726 18.434 1.00 95.62 91 ILE A C 1
ATOM 719 O O . ILE A 1 91 ? -8.314 -3.315 18.196 1.00 95.62 91 ILE A O 1
ATOM 723 N N . LEU A 1 92 ? -10.514 -3.375 18.659 1.00 96.75 92 LEU A N 1
ATOM 724 C CA . LEU A 1 92 ? -10.623 -4.832 18.630 1.00 96.75 92 LEU A CA 1
ATOM 725 C C . LEU A 1 92 ? -10.242 -5.393 17.254 1.00 96.75 92 LEU A C 1
ATOM 727 O O . LEU A 1 92 ? -9.454 -6.334 17.180 1.00 96.75 92 LEU A O 1
ATOM 731 N N . ILE A 1 93 ? -10.748 -4.793 16.173 1.00 96.19 93 ILE A N 1
ATOM 732 C CA . ILE A 1 93 ? -10.427 -5.189 14.797 1.00 96.19 93 ILE A CA 1
ATOM 733 C C . ILE A 1 93 ? -8.933 -4.997 14.517 1.00 96.19 93 ILE A C 1
ATOM 735 O O . ILE A 1 93 ? -8.295 -5.896 13.972 1.00 96.19 93 ILE A O 1
ATOM 739 N N . VAL A 1 94 ? -8.343 -3.871 14.930 1.00 96.50 94 VAL A N 1
ATOM 740 C CA . VAL A 1 94 ? -6.901 -3.616 14.767 1.00 96.50 94 VAL A CA 1
ATOM 741 C C . VAL A 1 94 ? -6.068 -4.657 15.513 1.00 96.50 94 VAL A C 1
ATOM 743 O O . VAL A 1 94 ? -5.148 -5.234 14.930 1.00 96.50 94 VAL A O 1
ATOM 746 N N . LEU A 1 95 ? -6.405 -4.952 16.769 1.00 97.12 95 LEU A N 1
ATOM 747 C CA . LEU A 1 95 ? -5.716 -5.978 17.552 1.00 97.12 95 LEU A CA 1
ATOM 748 C C . LEU A 1 95 ? -5.868 -7.368 16.928 1.00 97.12 95 LEU A C 1
ATOM 750 O O . LEU A 1 95 ? -4.883 -8.098 16.840 1.00 97.12 95 LEU A O 1
ATOM 754 N N . ALA A 1 96 ? -7.061 -7.716 16.446 1.00 97.56 96 ALA A N 1
ATOM 755 C CA . ALA A 1 96 ? -7.308 -8.981 15.765 1.00 97.56 96 ALA A CA 1
ATOM 756 C C . ALA A 1 96 ? -6.489 -9.101 14.470 1.00 97.56 96 ALA A C 1
ATOM 758 O O . ALA A 1 96 ? -5.854 -10.130 14.247 1.00 97.56 96 ALA A O 1
ATOM 759 N N . MET A 1 97 ? -6.427 -8.045 13.650 1.00 96.75 97 MET A N 1
ATOM 760 C CA . MET A 1 97 ? -5.604 -8.021 12.434 1.00 96.75 97 MET A CA 1
ATOM 761 C C . MET A 1 97 ? -4.116 -8.209 12.746 1.00 96.75 97 MET A C 1
ATOM 763 O O . MET A 1 97 ? -3.445 -9.001 12.082 1.00 96.75 97 MET A O 1
ATOM 767 N N . ILE A 1 98 ? -3.598 -7.519 13.768 1.00 95.12 98 ILE A N 1
ATOM 768 C CA . ILE A 1 98 ? -2.202 -7.665 14.207 1.00 95.12 98 ILE A CA 1
ATOM 769 C C . ILE A 1 98 ? -1.953 -9.086 14.718 1.00 95.12 98 ILE A C 1
ATOM 771 O O . ILE A 1 98 ? -0.968 -9.712 14.332 1.00 95.12 98 ILE A O 1
ATOM 775 N N . PHE A 1 99 ? -2.856 -9.619 15.541 1.00 95.12 99 PHE A N 1
ATOM 776 C CA . PHE A 1 99 ? -2.739 -10.965 16.090 1.00 95.12 99 PHE A CA 1
ATOM 777 C C . PHE A 1 99 ? -2.705 -12.028 14.988 1.00 95.12 99 PHE A C 1
ATOM 779 O O . PHE A 1 99 ? -1.780 -12.837 14.950 1.00 95.12 99 PHE A O 1
ATOM 786 N N . ILE A 1 100 ? -3.655 -11.987 14.048 1.00 95.31 100 ILE A N 1
ATOM 787 C CA . ILE A 1 100 ? -3.702 -12.910 12.905 1.00 95.31 100 ILE A CA 1
ATOM 788 C C . ILE A 1 100 ? -2.412 -12.811 12.087 1.00 95.31 100 ILE A C 1
ATOM 790 O O . ILE A 1 100 ? -1.856 -13.837 11.702 1.00 95.31 100 ILE A O 1
ATOM 794 N N . ARG A 1 101 ? -1.898 -11.595 11.862 1.00 91.81 101 ARG A N 1
ATOM 795 C CA . ARG A 1 101 ? -0.642 -11.383 11.133 1.00 91.81 101 ARG A CA 1
ATOM 796 C C . ARG A 1 101 ? 0.554 -12.022 11.843 1.00 91.81 101 ARG A C 1
ATOM 798 O O . ARG A 1 101 ? 1.342 -12.694 11.184 1.00 91.81 101 ARG A O 1
ATOM 805 N N . ILE A 1 102 ? 0.668 -11.854 13.161 1.00 90.75 102 ILE A N 1
ATOM 806 C CA . ILE A 1 102 ? 1.743 -12.462 13.960 1.00 90.75 102 ILE A CA 1
ATOM 807 C C . ILE A 1 102 ? 1.628 -13.989 13.938 1.00 90.75 102 ILE A C 1
ATOM 809 O O . ILE A 1 102 ? 2.623 -14.672 13.709 1.00 90.75 102 ILE A O 1
ATOM 813 N N . VAL A 1 103 ? 0.422 -14.535 14.124 1.00 91.25 103 VAL A N 1
ATOM 814 C CA . VAL A 1 103 ? 0.184 -15.988 14.097 1.00 91.25 103 VAL A CA 1
ATOM 815 C C . VAL A 1 103 ? 0.528 -16.576 12.727 1.00 91.25 103 VAL A C 1
ATOM 817 O O . VAL A 1 103 ? 1.231 -17.583 12.655 1.00 91.25 103 VAL A O 1
ATOM 820 N N . ALA A 1 104 ? 0.090 -15.932 11.643 1.00 89.94 104 ALA A N 1
ATOM 821 C CA . ALA A 1 104 ? 0.405 -16.353 10.280 1.00 89.94 104 ALA A CA 1
ATOM 822 C C . ALA A 1 104 ? 1.915 -16.290 9.995 1.00 89.94 104 ALA A C 1
ATOM 824 O O . ALA A 1 104 ? 2.464 -17.216 9.399 1.00 89.94 104 ALA A O 1
ATOM 825 N N . GLY A 1 105 ? 2.602 -15.244 10.465 1.00 87.94 105 GLY A N 1
ATOM 826 C CA . GLY A 1 105 ? 4.060 -15.149 10.382 1.00 87.94 105 GLY A CA 1
ATOM 827 C C . GLY A 1 105 ? 4.754 -16.279 11.144 1.00 87.94 105 GLY A C 1
ATOM 828 O O . GLY A 1 105 ? 5.698 -16.885 10.632 1.00 87.94 105 GLY A O 1
ATOM 829 N N . PHE A 1 106 ? 4.267 -16.611 12.344 1.00 86.75 106 PHE A N 1
ATOM 830 C CA . PHE A 1 106 ? 4.879 -17.610 13.224 1.00 86.75 106 PHE A CA 1
ATOM 831 C C . PHE A 1 106 ? 4.906 -19.024 12.623 1.00 86.75 106 PHE A C 1
ATOM 833 O O . PHE A 1 106 ? 5.800 -19.803 12.947 1.00 86.75 106 PHE A O 1
ATOM 840 N N . VAL A 1 107 ? 4.014 -19.345 11.679 1.00 85.38 107 VAL A N 1
ATOM 841 C CA . VAL A 1 107 ? 4.075 -20.601 10.903 1.00 85.38 107 VAL A CA 1
ATOM 842 C C . VAL A 1 107 ? 5.427 -20.763 10.190 1.00 85.38 107 VAL A C 1
ATOM 844 O O . VAL A 1 107 ? 5.954 -21.870 10.096 1.00 85.38 107 VAL A O 1
ATOM 847 N N . PHE A 1 108 ? 6.046 -19.662 9.759 1.00 84.06 108 PHE A N 1
ATOM 848 C CA . PHE A 1 108 ? 7.343 -19.649 9.074 1.00 84.06 108 PHE A CA 1
ATOM 849 C C . PHE A 1 108 ? 8.538 -19.453 10.023 1.00 84.06 108 PHE A C 1
ATOM 851 O O . PHE A 1 108 ? 9.682 -19.319 9.570 1.00 84.06 108 PHE A O 1
ATOM 858 N N . TYR A 1 109 ? 8.302 -19.490 11.342 1.00 79.88 109 TYR A N 1
ATOM 859 C CA . TYR A 1 109 ? 9.332 -19.333 12.372 1.00 79.88 109 TYR A CA 1
ATOM 860 C C . TYR A 1 109 ? 10.495 -20.310 12.199 1.00 79.88 109 TYR A C 1
ATOM 862 O O . TYR A 1 109 ? 11.659 -19.909 12.267 1.00 79.88 109 TYR A O 1
ATOM 870 N N . SER A 1 110 ? 10.184 -21.571 11.892 1.00 75.75 110 SER A N 1
ATOM 871 C CA . SER A 1 110 ? 11.186 -22.628 11.737 1.00 75.75 110 SER A CA 1
ATOM 872 C C . SER A 1 110 ? 12.108 -22.437 10.526 1.00 75.75 110 SER A C 1
ATOM 874 O O . SER A 1 110 ? 13.168 -23.057 10.485 1.00 75.75 110 SER A O 1
ATOM 876 N N . THR A 1 111 ? 11.727 -21.619 9.539 1.00 78.31 111 THR A N 1
ATOM 877 C CA . THR A 1 111 ? 12.462 -21.481 8.268 1.00 78.31 111 THR A CA 1
ATOM 878 C C . THR A 1 111 ? 13.185 -20.138 8.147 1.00 78.31 111 THR A C 1
ATOM 880 O O . THR A 1 111 ? 14.240 -20.076 7.521 1.00 78.31 111 THR A O 1
ATOM 883 N N . MET A 1 112 ? 12.653 -19.056 8.734 1.00 75.62 112 MET A N 1
ATOM 884 C CA . MET A 1 112 ? 13.153 -17.688 8.499 1.00 75.62 112 MET A CA 1
ATOM 885 C C . MET A 1 112 ? 13.799 -17.010 9.724 1.00 75.62 112 MET A C 1
ATOM 887 O O . MET A 1 112 ? 14.495 -16.004 9.556 1.00 75.62 112 MET A O 1
ATOM 891 N N . GLY A 1 113 ? 13.632 -17.567 10.933 1.00 73.81 113 GLY A N 1
ATOM 892 C CA . GLY A 1 113 ? 14.136 -17.001 12.193 1.00 73.81 113 GLY A CA 1
ATOM 893 C C . GLY A 1 113 ? 13.309 -15.815 12.725 1.00 73.81 113 GLY A C 1
ATOM 894 O O . GLY A 1 113 ? 12.656 -15.101 11.967 1.00 73.81 113 GLY A O 1
ATOM 895 N N . PHE A 1 114 ? 13.351 -15.575 14.046 1.00 69.00 114 PHE A N 1
ATOM 896 C CA . PHE A 1 114 ? 12.442 -14.660 14.775 1.00 69.00 114 PHE A CA 1
ATOM 897 C C . PHE A 1 114 ? 12.323 -13.247 14.177 1.00 69.00 114 PHE A C 1
ATOM 899 O O . PHE A 1 114 ? 11.226 -12.716 14.046 1.00 69.00 114 PHE A O 1
ATOM 906 N N . LYS A 1 115 ? 13.448 -12.641 13.770 1.00 67.50 115 LYS A N 1
ATOM 907 C CA . LYS A 1 115 ? 13.497 -11.251 13.277 1.00 67.50 115 LYS A CA 1
ATOM 908 C C . LYS A 1 115 ? 12.829 -11.022 11.916 1.00 67.50 115 LYS A C 1
ATOM 910 O O . LYS A 1 115 ? 12.627 -9.871 11.558 1.00 67.50 115 LYS A O 1
ATOM 915 N N . LYS A 1 116 ? 12.562 -12.074 11.137 1.00 67.81 116 LYS A N 1
ATOM 916 C CA . LYS A 1 116 ? 11.904 -11.963 9.820 1.00 67.81 116 LYS A CA 1
ATOM 917 C C . LYS A 1 116 ? 10.411 -12.299 9.867 1.00 67.81 116 LYS A C 1
ATOM 919 O O . LYS A 1 116 ? 9.742 -12.218 8.845 1.00 67.81 116 LYS A O 1
ATOM 924 N N . VAL A 1 117 ? 9.926 -12.733 11.028 1.00 65.56 117 VAL A N 1
ATOM 925 C CA . VAL A 1 117 ? 8.619 -13.377 11.212 1.00 65.56 117 VAL A CA 1
ATOM 926 C C . VAL A 1 117 ? 7.619 -12.483 11.949 1.00 65.56 117 VAL A C 1
ATOM 928 O O . VAL A 1 117 ? 6.418 -12.603 11.717 1.00 65.56 117 VAL A O 1
ATOM 931 N N . ILE A 1 118 ? 8.117 -11.586 12.800 1.00 62.75 118 ILE A N 1
ATOM 932 C CA . ILE A 1 118 ? 7.365 -10.511 13.469 1.00 62.75 118 ILE A CA 1
ATOM 933 C C . ILE A 1 118 ? 7.589 -9.213 12.703 1.00 62.75 118 ILE A C 1
ATOM 935 O O . ILE A 1 118 ? 6.589 -8.499 12.469 1.00 62.75 118 ILE A O 1
#

Sequence (118 aa):
MPGVDKYHQDVRIAFSLFFIMIALLINLHIDVVLGAFVVGIFIATFFDHNKDLEHKLAPFGFGFLITLFFVHVGSSLNLSLISLTMLKDAILIVLAMIFIRIVAGFVFYSTMGFKKVI

Secondary structure (DSSP, 8-state):
--S--TT-HHHHHHHHHHHHHHHHHHHTT--HHHHHHHHHHHHHHHSTT-HHHHHHHHIIIIIIIHHHHHHHHHHT--GGG--HHHHHHHHHHHHHHHHHHHHHHHTTHHHH-GGGT-

pLDDT: mean 84.26, std 11.33, range [44.97, 97.56]

Foldseek 3Di:
DPPDPPDPVLLVVLVVQLVVQLVVCVVVVHDSVVSNVVSVVVSCVPVVVPPVNCVVCCCVVVPPPVVVVCVVVVVPDDPVPDDPVVVVVVVVVVVVVVVVQLVVLVVCCVPPNDVVSD